Protein AF-A0A848W863-F1 (afdb_monomer)

Foldseek 3Di:
DDFAAQLDLFWDKDFADAPDKFFADLNLQDPPPRGDPPPCPPHPDGTDIDHDRDGDIFTADRGRPDPPPRGDPNPSVVD

Secondary structure (DSSP, 8-state):
-PPPP-S-SS-EEEEE-TT--EEE-SSS--SSTTB--STTTTSS--PEEE--SS-EEEEE-SSS--SSTTB--SGGGG-

Structure (mmCIF, N/CA/C/O backbone):
data_AF-A0A848W863-F1
#
_entry.id   AF-A0A848W863-F1
#
loop_
_atom_site.group_PDB
_atom_site.id
_atom_site.type_symbol
_atom_site.label_atom_id
_atom_site.label_alt_id
_atom_site.label_comp_id
_atom_site.label_asym_id
_atom_site.label_entity_id
_atom_site.label_seq_id
_atom_site.pdbx_PDB_ins_code
_atom_site.Cartn_x
_atom_site.Cartn_y
_atom_site.Cartn_z
_atom_site.occupancy
_atom_site.B_iso_or_equiv
_atom_site.auth_seq_id
_atom_site.auth_comp_id
_atom_site.auth_asym_id
_atom_site.auth_atom_id
_atom_site.pdbx_PDB_model_num
ATOM 1 N N . MET A 1 1 ? 15.508 4.683 -2.883 1.00 64.50 1 MET A N 1
ATOM 2 C CA . MET A 1 1 ? 14.728 3.532 -3.380 1.00 64.50 1 MET A CA 1
ATOM 3 C C . MET A 1 1 ? 14.064 3.955 -4.673 1.00 64.50 1 MET A C 1
ATOM 5 O O . MET A 1 1 ? 13.661 5.115 -4.757 1.00 64.50 1 MET A O 1
ATOM 9 N N . ALA A 1 2 ? 14.018 3.083 -5.679 1.00 88.88 2 ALA A N 1
ATOM 10 C CA . ALA A 1 2 ? 13.241 3.361 -6.881 1.00 88.88 2 ALA A CA 1
ATOM 11 C C . ALA A 1 2 ? 11.764 3.540 -6.500 1.00 88.88 2 ALA A C 1
ATOM 13 O O . ALA A 1 2 ? 11.291 2.934 -5.540 1.00 88.88 2 ALA A O 1
ATOM 14 N N . LYS A 1 3 ? 11.045 4.406 -7.215 1.00 94.19 3 LYS A N 1
ATOM 15 C CA . LYS A 1 3 ? 9.605 4.596 -7.020 1.00 94.19 3 LYS A CA 1
ATOM 16 C C . LYS A 1 3 ? 8.858 3.903 -8.153 1.00 94.19 3 LYS A C 1
ATOM 18 O O . LYS A 1 3 ? 9.294 3.977 -9.302 1.00 94.19 3 LYS A O 1
ATOM 23 N N . GLY A 1 4 ? 7.756 3.233 -7.822 1.00 97.00 4 GLY A N 1
ATOM 24 C CA . GLY A 1 4 ? 6.892 2.602 -8.816 1.00 97.00 4 GLY A CA 1
ATOM 25 C C . GLY A 1 4 ? 6.261 3.624 -9.762 1.00 97.00 4 GLY A C 1
ATOM 26 O O . GLY A 1 4 ? 6.228 4.826 -9.478 1.00 97.00 4 GLY A O 1
ATOM 27 N N . GLU A 1 5 ? 5.736 3.144 -10.887 1.00 98.00 5 GLU A N 1
ATOM 28 C CA . GLU A 1 5 ? 4.987 4.000 -11.806 1.00 98.00 5 GLU A CA 1
ATOM 29 C C . GLU A 1 5 ? 3.669 4.467 -11.166 1.00 98.00 5 GLU A C 1
ATOM 31 O O . GLU A 1 5 ? 3.050 3.762 -10.365 1.00 98.00 5 GLU A O 1
ATOM 36 N N . ILE A 1 6 ? 3.231 5.679 -11.509 1.00 98.38 6 ILE A N 1
ATOM 37 C CA . ILE A 1 6 ? 1.960 6.215 -11.018 1.00 98.38 6 ILE A CA 1
ATOM 38 C C . ILE A 1 6 ? 0.829 5.445 -11.705 1.00 98.38 6 ILE A C 1
ATOM 40 O O . ILE A 1 6 ? 0.558 5.673 -12.881 1.00 98.38 6 ILE A O 1
ATOM 44 N N . ALA A 1 7 ? 0.142 4.571 -10.964 1.00 98.25 7 ALA A N 1
ATOM 45 C CA . ALA A 1 7 ? -1.035 3.873 -11.481 1.00 98.25 7 ALA A CA 1
ATOM 46 C C . ALA A 1 7 ? -2.249 4.817 -11.561 1.00 98.25 7 ALA A C 1
ATOM 48 O O . ALA A 1 7 ? -2.987 4.805 -12.540 1.00 98.25 7 ALA A O 1
ATOM 49 N N . GLN A 1 8 ? -2.441 5.657 -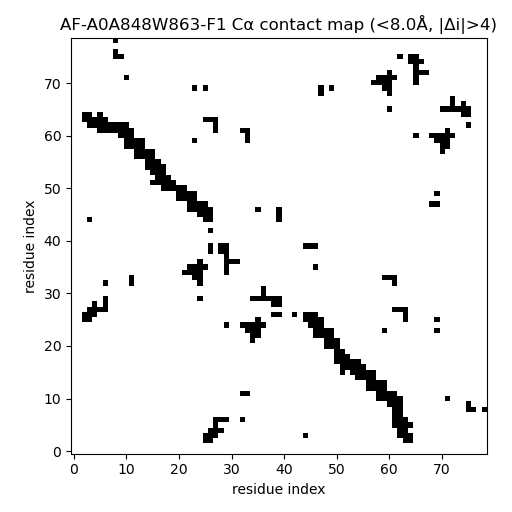10.535 1.00 98.19 8 GLN A N 1
ATOM 50 C CA . GLN A 1 8 ? -3.410 6.765 -10.516 1.00 98.19 8 GLN A CA 1
ATOM 51 C C . GLN A 1 8 ? -3.064 7.783 -9.414 1.00 98.19 8 GLN A C 1
ATOM 53 O O . GLN A 1 8 ? -2.367 7.461 -8.448 1.00 98.19 8 GLN A O 1
ATOM 58 N N . LYS A 1 9 ? -3.583 9.013 -9.532 1.00 98.12 9 LYS A N 1
ATOM 59 C CA . LYS A 1 9 ? -3.387 10.116 -8.567 1.00 98.12 9 LYS A CA 1
ATOM 60 C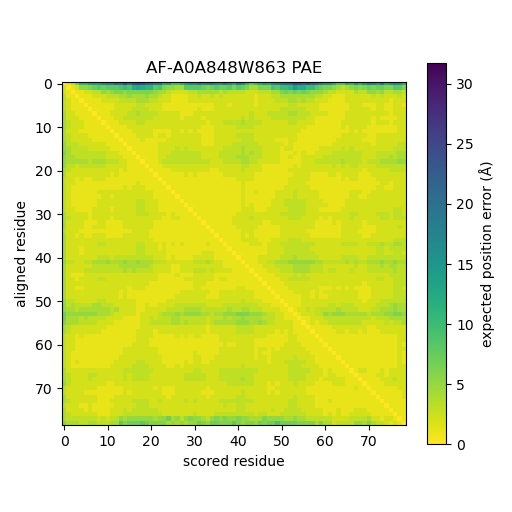 C . LYS A 1 9 ? -4.495 10.196 -7.505 1.00 98.12 9 LYS A C 1
ATOM 62 O O . LYS A 1 9 ? -4.865 11.277 -7.073 1.00 98.12 9 LYS A O 1
ATOM 67 N N . SER A 1 10 ? -5.041 9.056 -7.100 1.00 98.00 10 SER A N 1
ATOM 68 C CA . SER A 1 10 ? -6.040 8.956 -6.031 1.00 98.00 10 SER A CA 1
ATOM 69 C C . SER A 1 10 ? -5.886 7.625 -5.291 1.00 98.00 10 SER A C 1
ATOM 71 O O . SER A 1 10 ? -5.464 6.636 -5.900 1.00 98.00 10 SER A O 1
ATOM 73 N N . PRO A 1 11 ? -6.185 7.556 -3.985 1.00 98.50 11 PRO A N 1
ATOM 74 C CA . PRO A 1 11 ? -6.164 6.296 -3.256 1.00 98.50 11 PRO A CA 1
ATOM 75 C C . PRO A 1 11 ? -7.359 5.411 -3.623 1.00 98.50 11 PRO A C 1
ATOM 77 O O . PRO A 1 11 ? -8.365 5.888 -4.147 1.00 98.50 11 PRO A O 1
ATOM 80 N N . ILE A 1 12 ? -7.261 4.123 -3.291 1.00 98.69 12 ILE A N 1
ATOM 81 C CA . ILE A 1 12 ? -8.402 3.199 -3.313 1.00 98.69 12 ILE A CA 1
ATOM 82 C C . ILE A 1 12 ? -8.720 2.814 -1.871 1.00 98.69 12 ILE A C 1
ATOM 84 O O . ILE A 1 12 ? -7.853 2.302 -1.161 1.00 98.69 12 ILE A O 1
ATOM 88 N N . ALA A 1 13 ? -9.957 3.078 -1.453 1.00 98.50 13 ALA A N 1
ATOM 89 C CA . ALA A 1 13 ? -10.482 2.640 -0.168 1.00 98.50 13 ALA A CA 1
ATOM 90 C C . ALA A 1 13 ? -10.793 1.139 -0.221 1.00 98.50 13 ALA A C 1
ATOM 92 O O . ALA A 1 13 ? -11.451 0.669 -1.151 1.00 98.50 13 ALA A O 1
ATOM 93 N N . VAL A 1 14 ? -10.313 0.390 0.769 1.00 98.44 14 VAL A N 1
ATOM 94 C CA . VAL A 1 14 ? -10.593 -1.038 0.921 1.00 98.44 14 VAL A CA 1
ATOM 95 C C . VAL A 1 14 ? -10.960 -1.317 2.368 1.00 98.44 14 VAL A C 1
ATOM 97 O O . VAL A 1 14 ? -10.205 -0.973 3.277 1.00 98.44 14 VAL A O 1
ATOM 100 N N . ASP A 1 15 ? -12.085 -1.995 2.571 1.00 98.44 15 ASP A N 1
ATOM 101 C CA . ASP A 1 15 ? -12.453 -2.544 3.872 1.00 98.44 15 ASP A CA 1
ATOM 102 C C . ASP A 1 15 ? -11.586 -3.771 4.152 1.00 98.44 15 ASP A C 1
ATOM 104 O O . ASP A 1 15 ? -11.728 -4.828 3.525 1.00 98.44 15 ASP A O 1
ATOM 108 N N . VAL A 1 16 ? -10.624 -3.605 5.055 1.00 97.88 16 VAL A N 1
ATOM 109 C CA . VAL A 1 16 ? -9.691 -4.668 5.415 1.00 97.88 16 VAL A CA 1
ATOM 110 C C . VAL A 1 16 ? -10.290 -5.554 6.499 1.00 97.88 16 VAL A C 1
ATOM 112 O O . VAL A 1 16 ? -11.105 -5.136 7.319 1.00 97.88 16 VAL A O 1
ATOM 115 N N . VAL A 1 17 ? -9.877 -6.819 6.475 1.00 97.81 17 VAL A N 1
ATOM 116 C CA . VAL A 1 17 ? -10.416 -7.875 7.333 1.00 97.81 17 VAL A CA 1
ATOM 117 C C . VAL A 1 17 ? -9.299 -8.282 8.288 1.00 97.81 17 VAL A C 1
ATOM 119 O O . VAL A 1 17 ? -8.192 -8.527 7.795 1.00 97.81 17 VAL A O 1
ATOM 122 N N . PRO A 1 18 ? -9.570 -8.381 9.601 1.00 98.06 18 PRO A N 1
ATOM 123 C CA . PRO A 1 18 ? -8.601 -8.852 10.580 1.00 98.06 18 PRO A CA 1
ATOM 124 C C . PRO A 1 18 ? -7.927 -10.165 10.174 1.00 98.06 18 PRO A C 1
ATOM 126 O O . PRO A 1 18 ? -8.602 -11.090 9.715 1.00 98.06 18 PRO A O 1
ATOM 129 N N . GLY A 1 19 ? -6.605 -10.248 10.318 1.00 96.75 19 GLY A N 1
ATOM 130 C CA . GLY A 1 19 ? -5.820 -11.455 10.020 1.00 96.75 19 GLY A CA 1
ATOM 131 C C . GLY A 1 19 ? -5.708 -11.817 8.531 1.00 96.75 19 GLY A C 1
ATOM 132 O O . GLY A 1 19 ? -5.118 -12.839 8.170 1.00 96.75 19 GLY A O 1
ATOM 133 N N . ARG A 1 20 ? -6.288 -11.014 7.625 1.00 98.12 20 ARG A N 1
ATOM 134 C CA . ARG A 1 20 ? -6.148 -11.217 6.179 1.00 98.12 20 ARG A CA 1
ATOM 135 C C . ARG A 1 20 ? -4.924 -10.473 5.664 1.00 98.12 20 ARG A C 1
ATOM 137 O O . ARG A 1 20 ? -4.795 -9.267 5.842 1.00 98.12 20 ARG A O 1
ATOM 144 N N . LYS A 1 21 ? -4.081 -11.194 4.925 1.00 98.31 21 LYS A N 1
ATOM 145 C CA . LYS A 1 21 ? -2.922 -10.628 4.230 1.00 98.31 21 LYS A CA 1
ATOM 146 C C . LYS A 1 21 ? -3.330 -10.012 2.900 1.00 98.31 21 LYS A C 1
ATOM 148 O O . LYS A 1 21 ? -3.939 -10.671 2.051 1.00 98.31 21 LYS A O 1
ATOM 153 N N . TYR A 1 22 ? -2.927 -8.770 2.707 1.00 98.31 22 TYR A N 1
ATOM 154 C CA . TYR A 1 22 ? -3.077 -8.008 1.481 1.00 98.31 22 TYR A CA 1
ATOM 155 C C . TYR A 1 22 ? -1.694 -7.742 0.895 1.00 98.31 22 TYR A C 1
ATOM 157 O O . TYR A 1 22 ? -0.774 -7.361 1.607 1.00 98.31 22 TYR A O 1
ATOM 165 N N . TRP A 1 23 ? -1.536 -7.938 -0.410 1.00 98.56 23 TRP A N 1
ATOM 166 C CA . TRP A 1 23 ? -0.264 -7.718 -1.096 1.00 98.56 23 TRP A CA 1
ATOM 167 C C . TRP A 1 23 ? -0.381 -6.474 -1.958 1.00 98.56 23 TRP A C 1
ATOM 169 O O . TRP A 1 23 ? -0.917 -6.529 -3.065 1.00 98.56 23 TRP A O 1
ATOM 179 N N . TRP A 1 24 ? 0.071 -5.341 -1.436 1.00 98.75 24 TRP A N 1
ATOM 180 C CA . TRP A 1 24 ? 0.023 -4.060 -2.125 1.00 98.75 24 TRP A CA 1
ATOM 181 C C . TRP A 1 24 ? 0.990 -4.033 -3.311 1.00 98.75 24 TRP A C 1
ATOM 183 O O . TRP A 1 24 ? 2.122 -4.511 -3.238 1.00 98.75 24 TRP A O 1
ATOM 193 N N . CYS A 1 25 ? 0.533 -3.482 -4.433 1.00 98.56 25 CYS A N 1
ATOM 194 C CA . CYS A 1 25 ? 1.358 -3.292 -5.617 1.00 98.56 25 CYS A CA 1
ATOM 195 C C . CYS A 1 25 ? 2.302 -2.104 -5.404 1.00 98.56 25 CYS A C 1
ATOM 197 O O . CYS A 1 25 ? 1.852 -0.964 -5.471 1.00 98.56 25 CYS A O 1
ATOM 199 N N . GLU A 1 26 ? 3.597 -2.365 -5.221 1.00 98.31 26 GLU A N 1
ATOM 200 C CA . GLU A 1 26 ? 4.625 -1.317 -5.152 1.00 98.31 26 GLU A CA 1
ATOM 201 C C . GLU A 1 26 ? 4.997 -0.778 -6.543 1.00 98.31 26 GLU A C 1
ATOM 203 O O . GLU A 1 26 ? 5.138 0.425 -6.730 1.00 98.31 26 GLU A O 1
ATOM 208 N N . CYS A 1 27 ? 5.083 -1.655 -7.550 1.00 98.19 27 CYS A N 1
ATOM 209 C CA . CYS A 1 27 ? 5.624 -1.297 -8.865 1.00 98.19 27 CYS A CA 1
ATOM 210 C C . CYS A 1 27 ? 4.737 -0.371 -9.710 1.00 98.19 27 CYS A C 1
ATOM 212 O O . CYS A 1 27 ? 5.243 0.215 -10.658 1.00 98.19 27 CYS A O 1
ATOM 214 N N . GLY A 1 28 ? 3.431 -0.289 -9.422 1.00 98.12 28 GLY A N 1
ATOM 215 C CA . GLY A 1 28 ? 2.439 0.480 -10.190 1.00 98.12 28 GLY A CA 1
ATOM 216 C C . GLY A 1 28 ? 1.806 -0.234 -11.394 1.00 98.12 28 GLY A C 1
ATOM 217 O O . GLY A 1 28 ? 0.714 0.139 -11.804 1.00 98.12 28 GLY A O 1
ATOM 218 N N . ARG A 1 29 ? 2.389 -1.340 -11.868 1.00 98.38 29 ARG A N 1
ATOM 219 C CA . ARG A 1 29 ? 1.976 -2.041 -13.107 1.00 98.38 29 ARG A CA 1
ATOM 220 C C . ARG A 1 29 ? 0.734 -2.921 -13.005 1.00 98.38 29 ARG A C 1
ATOM 222 O O . ARG A 1 29 ? 0.271 -3.455 -14.012 1.00 98.38 29 ARG A O 1
ATOM 229 N N . SER A 1 30 ? 0.233 -3.151 -11.792 1.00 98.38 30 SER A N 1
ATOM 230 C CA . SER A 1 30 ? -0.892 -4.065 -11.589 1.00 98.38 30 SER A CA 1
ATOM 231 C C . SER A 1 30 ? -2.170 -3.532 -12.224 1.00 98.38 30 SER A C 1
ATOM 233 O O . SER A 1 30 ? -2.526 -2.369 -12.033 1.00 98.38 30 SER A O 1
ATOM 235 N N . LYS A 1 31 ? -2.910 -4.416 -12.895 1.00 97.94 31 LYS A N 1
ATOM 236 C CA . LYS A 1 31 ? -4.272 -4.159 -13.389 1.00 97.94 31 LYS A CA 1
ATOM 237 C C . LYS A 1 31 ? -5.337 -4.369 -12.309 1.00 97.94 31 LYS A C 1
ATOM 239 O O . LYS A 1 31 ? -6.510 -4.101 -12.548 1.00 97.94 31 LYS A O 1
ATOM 244 N N . LYS A 1 32 ? -4.944 -4.859 -11.128 1.00 97.75 32 LYS A N 1
ATOM 245 C CA . LYS A 1 32 ? -5.807 -5.110 -9.961 1.00 97.75 32 LYS A CA 1
ATOM 246 C C . LYS A 1 32 ? -5.464 -4.178 -8.796 1.00 97.75 32 LYS A C 1
ATOM 248 O O . LYS A 1 32 ? -5.401 -4.622 -7.650 1.00 97.75 32 LYS A O 1
ATOM 253 N N . GLN A 1 33 ? -5.193 -2.902 -9.091 1.00 98.31 33 GLN A N 1
ATOM 254 C CA . GLN A 1 33 ? -4.914 -1.900 -8.056 1.00 98.31 33 GLN A CA 1
ATOM 255 C C . GLN A 1 33 ? -5.982 -1.947 -6.943 1.00 98.31 33 GLN A C 1
ATOM 257 O O . GLN A 1 33 ? -7.160 -2.150 -7.240 1.00 98.31 33 GLN A O 1
ATOM 262 N N . PRO A 1 34 ? -5.586 -1.782 -5.669 1.00 98.44 34 PRO A N 1
ATOM 263 C CA . PRO A 1 34 ? -4.241 -1.439 -5.199 1.00 98.44 34 PRO A CA 1
ATOM 264 C C . PRO A 1 34 ? -3.306 -2.652 -5.027 1.00 98.44 34 PRO A C 1
ATOM 266 O O . PRO A 1 34 ? -2.170 -2.497 -4.576 1.00 98.44 34 PRO A O 1
ATOM 269 N N . PHE A 1 35 ? -3.762 -3.862 -5.362 1.00 98.69 35 PHE A N 1
ATOM 270 C CA . PHE A 1 35 ? -3.076 -5.111 -5.041 1.00 98.69 35 PHE A CA 1
ATOM 271 C C . PHE A 1 35 ? -2.235 -5.656 -6.188 1.00 98.69 35 PHE A C 1
ATOM 273 O O . PHE A 1 35 ? -2.418 -5.329 -7.357 1.00 98.69 35 PHE A O 1
ATOM 280 N N . CYS A 1 36 ? -1.274 -6.499 -5.838 1.00 98.62 36 CYS A N 1
ATOM 281 C CA . CYS A 1 36 ? -0.368 -7.146 -6.766 1.00 98.62 36 CYS A CA 1
ATOM 282 C C . CYS A 1 36 ? -1.069 -8.231 -7.595 1.00 98.62 36 CYS A C 1
ATOM 284 O O . CYS A 1 36 ? -1.794 -9.072 -7.067 1.00 98.62 36 CYS A O 1
ATOM 286 N N . ASP A 1 37 ? -0.785 -8.255 -8.895 1.00 98.38 37 ASP A N 1
ATOM 287 C CA . ASP A 1 37 ? -1.230 -9.271 -9.854 1.00 98.38 37 ASP A CA 1
ATOM 288 C C . ASP A 1 37 ? -0.052 -9.975 -10.558 1.00 98.38 37 ASP A C 1
ATOM 290 O O . ASP A 1 37 ? -0.230 -10.626 -11.583 1.00 98.38 37 ASP A O 1
ATOM 294 N N . SER A 1 38 ? 1.154 -9.875 -9.987 1.00 98.00 38 SER A N 1
ATOM 295 C CA . SER A 1 38 ? 2.432 -10.345 -10.552 1.00 98.00 38 SER A CA 1
ATOM 296 C C . SER A 1 38 ? 3.033 -9.515 -11.696 1.00 98.00 38 SER A C 1
ATOM 298 O O . SER A 1 38 ? 4.091 -9.897 -12.198 1.00 98.00 38 SER A O 1
ATOM 300 N N . ALA A 1 39 ? 2.472 -8.358 -12.066 1.00 98.25 39 ALA A N 1
ATOM 301 C CA . ALA A 1 39 ? 3.061 -7.483 -13.095 1.00 98.25 39 ALA A CA 1
ATOM 302 C C . ALA A 1 39 ? 4.436 -6.871 -12.723 1.00 98.25 39 ALA A C 1
ATOM 304 O O . ALA A 1 39 ? 5.092 -6.256 -13.560 1.00 98.25 39 ALA A O 1
ATOM 305 N N . HIS A 1 40 ? 4.896 -7.040 -11.477 1.00 97.44 40 HIS A N 1
ATOM 306 C CA . HIS A 1 40 ? 6.232 -6.633 -11.023 1.00 97.44 40 HIS A CA 1
ATOM 307 C C . HIS A 1 40 ? 7.359 -7.570 -11.496 1.00 97.44 40 HIS A C 1
ATOM 309 O O . HIS A 1 40 ? 8.530 -7.211 -11.378 1.00 97.44 40 HIS A O 1
ATOM 315 N N . LYS A 1 41 ? 7.048 -8.767 -12.013 1.00 97.50 41 LYS A N 1
ATOM 316 C CA . LYS A 1 41 ? 8.069 -9.723 -12.470 1.00 97.50 41 LYS A CA 1
ATOM 317 C C . LYS A 1 41 ? 8.990 -9.078 -13.514 1.00 97.50 41 LYS A C 1
ATOM 319 O O . LYS A 1 41 ? 8.517 -8.475 -14.472 1.00 97.50 41 LYS A O 1
ATOM 324 N N . GLY A 1 42 ? 10.302 -9.222 -13.320 1.00 96.00 42 GLY A N 1
ATOM 325 C CA . GLY A 1 42 ? 11.321 -8.590 -14.168 1.00 96.00 42 GLY A CA 1
ATOM 326 C C . GLY A 1 42 ? 11.673 -7.149 -13.780 1.00 96.00 42 GLY A C 1
ATOM 327 O O . GLY A 1 42 ? 12.383 -6.484 -14.526 1.00 96.00 42 GLY A O 1
ATOM 328 N N . THR A 1 43 ? 11.193 -6.662 -12.634 1.00 95.88 43 THR A N 1
ATOM 329 C CA . THR A 1 43 ? 11.608 -5.384 -12.031 1.00 95.88 43 THR A CA 1
ATOM 330 C C . THR A 1 43 ? 12.284 -5.616 -10.679 1.00 95.88 43 THR A C 1
ATOM 332 O O . THR A 1 43 ? 12.283 -6.737 -10.175 1.00 95.88 43 THR A O 1
ATOM 335 N N . GLU A 1 44 ? 12.835 -4.559 -10.080 1.00 96.31 44 GLU A N 1
ATOM 336 C CA . GLU A 1 44 ? 13.386 -4.585 -8.716 1.00 96.31 44 GLU A CA 1
ATOM 337 C C . GLU A 1 44 ? 12.312 -4.582 -7.611 1.00 96.31 44 GLU A C 1
ATOM 339 O O . GLU A 1 44 ? 12.622 -4.815 -6.446 1.00 96.31 44 GLU A O 1
ATOM 344 N N . PHE A 1 45 ? 11.050 -4.327 -7.966 1.00 97.81 45 PHE A N 1
ATOM 345 C CA . PHE A 1 45 ? 9.961 -4.150 -7.010 1.00 97.81 45 PHE A CA 1
ATOM 346 C C . PHE A 1 45 ? 9.383 -5.478 -6.529 1.00 97.81 45 PHE A C 1
ATOM 348 O O . PHE A 1 45 ? 9.219 -6.427 -7.304 1.00 97.81 45 PHE A O 1
ATOM 355 N N . SER A 1 46 ? 8.962 -5.500 -5.266 1.00 97.50 46 SER A N 1
ATOM 356 C CA . SER A 1 46 ? 8.236 -6.618 -4.661 1.00 97.50 46 SER A CA 1
ATOM 357 C C . SER A 1 46 ? 6.966 -6.107 -3.981 1.00 97.50 46 SER A C 1
ATOM 359 O O . SER A 1 46 ? 6.933 -4.990 -3.482 1.00 97.50 46 SER A O 1
ATOM 361 N N . PRO A 1 47 ? 5.869 -6.877 -3.969 1.00 98.00 47 PRO A N 1
ATOM 362 C CA . PRO A 1 47 ? 4.661 -6.430 -3.295 1.00 98.00 47 PRO A CA 1
ATOM 363 C C . PRO A 1 47 ? 4.869 -6.314 -1.781 1.00 98.00 47 PRO A C 1
ATOM 365 O O . PRO A 1 47 ? 5.487 -7.183 -1.166 1.00 98.00 47 PRO A O 1
ATOM 368 N N . VAL A 1 48 ? 4.287 -5.279 -1.174 1.00 98.06 48 VAL A N 1
ATOM 369 C CA . VAL A 1 48 ? 4.356 -5.050 0.278 1.00 98.06 48 VAL A CA 1
ATOM 370 C C . VAL A 1 48 ? 3.188 -5.757 0.954 1.00 98.06 48 VAL A C 1
ATOM 372 O O . VAL A 1 48 ? 2.035 -5.600 0.546 1.00 98.06 48 VAL A O 1
ATOM 375 N N . MET A 1 49 ? 3.481 -6.551 1.980 1.00 98.19 49 MET A N 1
ATOM 376 C CA . MET A 1 49 ? 2.466 -7.248 2.765 1.00 98.19 49 MET A CA 1
ATOM 377 C C . MET A 1 49 ? 1.839 -6.292 3.783 1.00 98.19 49 MET A C 1
ATOM 379 O O . MET A 1 49 ? 2.552 -5.626 4.529 1.00 98.19 49 MET A O 1
ATOM 383 N N . PHE A 1 50 ? 0.512 -6.244 3.813 1.00 98.25 50 PHE A N 1
ATOM 384 C CA . PHE A 1 50 ? -0.283 -5.523 4.796 1.00 98.25 50 PHE A CA 1
ATOM 385 C C . PHE A 1 50 ? -1.233 -6.484 5.505 1.00 98.25 50 PHE A C 1
ATOM 387 O O . PHE A 1 50 ? -1.930 -7.268 4.859 1.00 98.25 50 PHE A O 1
ATOM 394 N N . GLU A 1 51 ? -1.299 -6.375 6.823 1.00 97.75 51 GLU A N 1
ATOM 395 C CA . GLU A 1 51 ? -2.215 -7.105 7.690 1.00 97.75 51 GLU A CA 1
ATOM 396 C C . GLU A 1 51 ? -2.605 -6.181 8.846 1.00 97.75 51 GLU A C 1
ATOM 398 O O . GLU A 1 51 ? -1.858 -5.273 9.215 1.00 97.75 51 GLU A O 1
ATOM 403 N N . THR A 1 52 ? -3.799 -6.376 9.389 1.00 96.56 52 THR A N 1
ATOM 404 C CA . THR A 1 52 ? -4.289 -5.631 10.547 1.00 96.56 52 THR A CA 1
ATOM 405 C C . THR A 1 52 ? -5.120 -6.558 11.425 1.00 96.56 52 THR A C 1
ATOM 407 O O . THR A 1 52 ? -5.665 -7.544 10.929 1.00 96.56 52 THR A O 1
ATOM 410 N N . ASP A 1 53 ? -5.240 -6.223 12.707 1.00 97.62 53 ASP A N 1
ATOM 411 C CA . ASP A 1 53 ? -6.058 -6.956 13.680 1.00 97.62 53 ASP A CA 1
ATOM 412 C C . ASP A 1 53 ? -7.473 -6.376 13.818 1.00 97.62 53 ASP A C 1
ATOM 414 O O . ASP A 1 53 ? -8.318 -6.932 14.520 1.00 97.62 53 ASP A O 1
ATOM 418 N N . THR A 1 54 ? -7.759 -5.255 13.151 1.00 96.75 54 THR A N 1
ATOM 419 C CA . THR A 1 54 ? -9.041 -4.554 13.248 1.00 96.75 54 THR A CA 1
ATOM 420 C C . THR A 1 54 ? -9.705 -4.403 11.886 1.00 96.75 54 THR A C 1
ATOM 422 O O .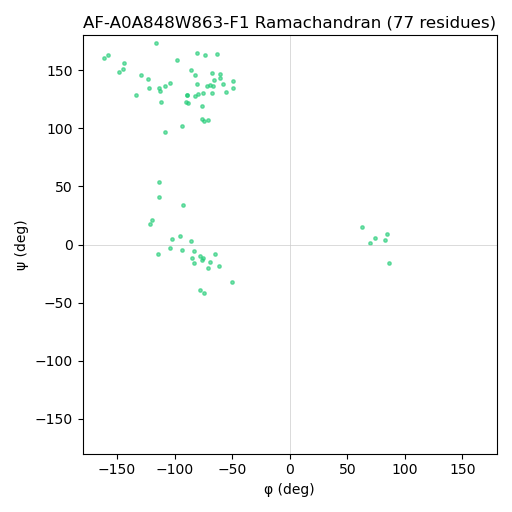 THR A 1 54 ? -9.057 -4.197 10.862 1.00 96.75 54 THR A O 1
ATOM 425 N N . ALA A 1 55 ? -11.032 -4.527 11.869 1.00 97.75 55 ALA A N 1
ATOM 426 C CA . ALA A 1 55 ? -11.817 -4.227 10.682 1.00 97.75 55 ALA A CA 1
ATOM 427 C C . ALA A 1 55 ? -11.918 -2.706 10.548 1.00 97.75 55 ALA A C 1
ATOM 429 O O . ALA A 1 55 ? -12.418 -2.031 11.448 1.00 97.75 55 ALA A O 1
ATOM 430 N N . GLN A 1 56 ? -11.410 -2.174 9.444 1.00 97.44 56 GLN A N 1
ATOM 431 C CA . GLN A 1 56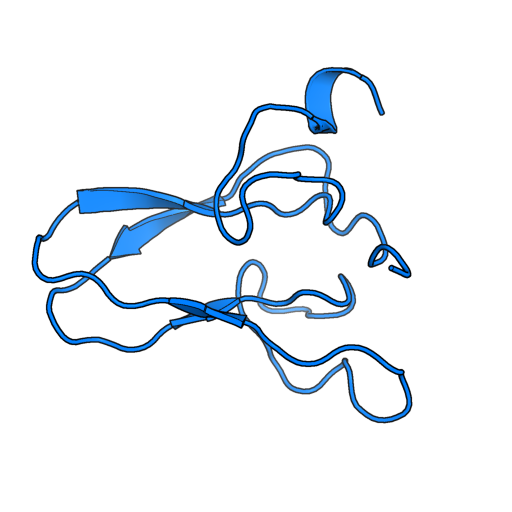 ? -11.393 -0.741 9.167 1.00 97.44 56 GLN A CA 1
ATOM 432 C C . GLN A 1 56 ? -11.271 -0.503 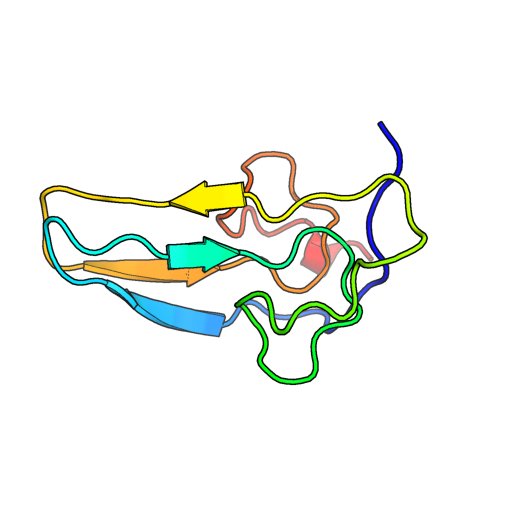7.663 1.00 97.44 56 GLN A C 1
ATOM 434 O O . GLN A 1 56 ? -10.880 -1.394 6.911 1.00 97.44 56 GLN A O 1
ATOM 439 N N . THR A 1 57 ? 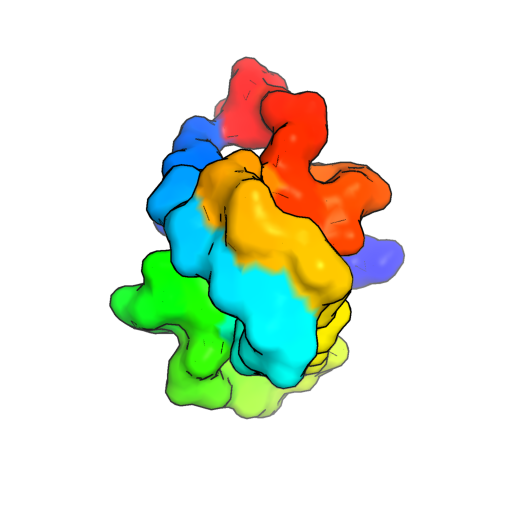-11.585 0.706 7.215 1.00 98.31 57 THR A N 1
ATOM 440 C CA . THR A 1 57 ? -11.336 1.119 5.834 1.00 98.31 57 THR A CA 1
ATOM 441 C C . THR A 1 57 ? -9.934 1.707 5.740 1.00 98.31 57 THR A C 1
ATOM 443 O O . THR A 1 57 ? -9.626 2.694 6.408 1.00 98.31 57 THR A O 1
ATOM 446 N N . ILE A 1 58 ? -9.086 1.128 4.892 1.00 98.19 58 ILE A N 1
ATOM 447 C CA . ILE A 1 58 ? 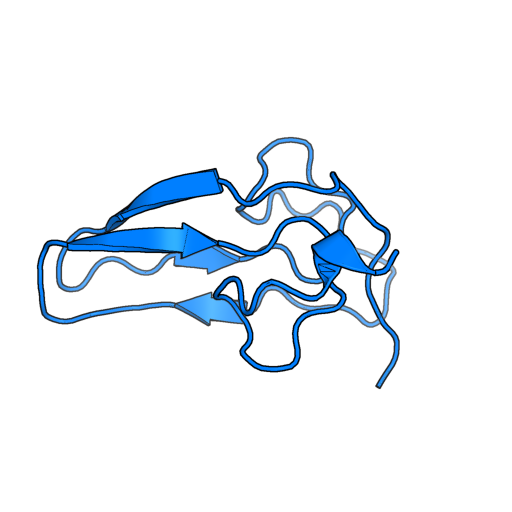-7.738 1.631 4.614 1.00 98.19 58 ILE A CA 1
ATOM 448 C C . ILE A 1 58 ? -7.692 2.227 3.212 1.00 98.19 58 ILE A C 1
ATOM 450 O O . ILE A 1 58 ? -8.191 1.645 2.249 1.00 98.19 58 ILE A O 1
ATOM 454 N N . TYR A 1 59 ? -7.048 3.384 3.091 1.00 98.56 59 TYR A N 1
ATOM 455 C CA . TYR A 1 59 ? -6.796 4.045 1.817 1.00 98.56 59 TYR A CA 1
ATOM 456 C C . TYR A 1 59 ? -5.423 3.631 1.298 1.00 98.56 59 TYR A C 1
ATOM 458 O O . TYR A 1 59 ? -4.402 4.136 1.757 1.00 98.56 59 TYR A O 1
ATOM 466 N N . PHE A 1 60 ? -5.383 2.716 0.334 1.00 98.69 60 PHE A N 1
ATOM 467 C CA . PHE A 1 60 ? -4.126 2.254 -0.245 1.00 98.69 60 PHE A CA 1
ATOM 468 C C . PHE A 1 60 ? -3.598 3.225 -1.300 1.00 98.69 60 PHE A C 1
ATOM 470 O O . PHE A 1 60 ? -4.336 3.710 -2.167 1.00 98.69 60 PHE A O 1
ATOM 477 N N . CYS A 1 61 ? -2.288 3.467 -1.268 1.00 98.69 61 CYS A N 1
ATOM 478 C CA . CYS A 1 61 ? -1.628 4.342 -2.225 1.00 98.69 61 CYS A CA 1
ATOM 479 C C . CYS A 1 61 ? -1.637 3.741 -3.637 1.00 98.69 61 CYS A C 1
ATOM 481 O O . CYS A 1 61 ? -1.200 2.608 -3.860 1.00 98.69 61 CYS A O 1
ATOM 483 N N . CYS A 1 62 ? -2.053 4.524 -4.631 1.00 98.44 62 CYS A N 1
ATOM 484 C CA . CYS A 1 62 ? -1.974 4.118 -6.035 1.00 98.44 62 CYS A CA 1
ATOM 485 C C . CYS A 1 62 ? -1.011 4.963 -6.880 1.00 98.44 62 CYS A C 1
ATOM 487 O O . CYS A 1 62 ? -0.687 4.563 -7.995 1.00 98.44 62 CYS A O 1
ATOM 489 N N . CYS A 1 63 ? -0.464 6.059 -6.343 1.00 98.38 63 CYS A N 1
ATOM 490 C CA . CYS A 1 63 ? 0.575 6.828 -7.036 1.00 98.38 63 CYS A CA 1
ATOM 491 C C . CYS A 1 63 ? 1.985 6.247 -6.851 1.00 98.38 63 CYS A C 1
ATOM 493 O O . CYS A 1 63 ? 2.895 6.605 -7.590 1.00 98.38 63 CYS A O 1
ATOM 495 N N . LYS A 1 64 ? 2.173 5.362 -5.862 1.00 98.38 64 LYS A N 1
ATOM 496 C CA . LYS A 1 64 ? 3.448 4.692 -5.530 1.00 98.38 64 LYS A CA 1
ATOM 497 C C . LYS A 1 64 ? 4.564 5.641 -5.082 1.00 98.38 64 LYS A C 1
ATOM 499 O O . LYS A 1 64 ? 5.725 5.258 -5.012 1.00 98.38 64 LYS A O 1
ATOM 504 N N . GLN A 1 65 ? 4.192 6.877 -4.740 1.00 97.94 65 GLN A N 1
ATOM 505 C CA . GLN A 1 65 ? 5.110 7.912 -4.266 1.00 97.94 65 GLN A CA 1
ATOM 506 C C . GLN A 1 65 ? 5.046 8.142 -2.753 1.00 97.94 65 GLN A C 1
ATOM 508 O O . GLN A 1 65 ? 5.800 8.980 -2.266 1.00 97.94 65 GLN A O 1
ATOM 513 N N . THR A 1 66 ? 4.151 7.438 -2.049 1.00 97.44 66 THR A N 1
ATOM 514 C CA . THR A 1 66 ? 3.940 7.595 -0.605 1.00 97.44 66 THR A CA 1
ATOM 515 C C . THR A 1 66 ? 5.203 7.278 0.197 1.00 97.44 66 THR A C 1
ATOM 517 O O . THR A 1 66 ? 5.957 6.368 -0.158 1.00 97.44 66 THR A O 1
ATOM 520 N N . GLY A 1 67 ? 5.416 8.032 1.273 1.00 96.44 67 GLY A N 1
ATOM 521 C CA . GLY A 1 67 ? 6.377 7.728 2.328 1.00 96.44 67 GLY A CA 1
ATOM 522 C C . GLY A 1 67 ? 5.832 6.790 3.409 1.00 96.44 67 GLY A C 1
ATOM 523 O O . GLY A 1 67 ? 6.630 6.272 4.181 1.00 96.44 67 GLY A O 1
ATOM 524 N N . ASP A 1 68 ? 4.519 6.537 3.442 1.00 96.19 68 ASP A N 1
ATOM 525 C CA . ASP A 1 68 ? 3.838 5.696 4.437 1.00 96.19 68 ASP A CA 1
ATOM 526 C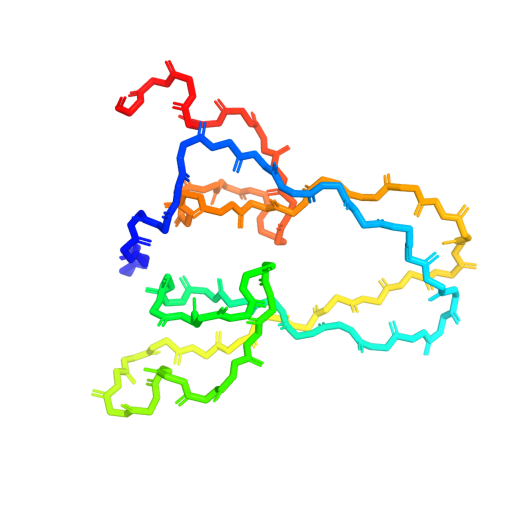 C . ASP A 1 68 ? 3.254 4.431 3.789 1.00 96.19 68 ASP A C 1
ATOM 528 O O . ASP A 1 68 ? 2.056 4.141 3.833 1.00 96.19 68 ASP A O 1
ATOM 532 N N . GLN A 1 69 ? 4.109 3.692 3.075 1.00 96.00 69 GLN A N 1
ATOM 533 C CA . GLN A 1 69 ? 3.678 2.487 2.372 1.00 96.00 69 GLN A CA 1
ATOM 534 C C . GLN A 1 69 ? 3.060 1.473 3.347 1.00 96.00 69 GLN A C 1
ATOM 536 O O . GLN A 1 69 ? 3.632 1.213 4.404 1.00 96.00 69 GLN A O 1
ATOM 541 N N . PRO A 1 70 ? 1.946 0.815 2.976 1.00 97.44 70 PRO A N 1
ATOM 542 C CA . PRO A 1 70 ? 1.250 0.869 1.682 1.00 97.44 70 PRO A CA 1
ATOM 543 C C . PRO A 1 70 ? 0.079 1.873 1.637 1.00 97.44 70 PRO A C 1
ATOM 545 O O . PRO A 1 70 ? -0.696 1.893 0.670 1.00 97.44 70 PRO A O 1
ATOM 548 N N . GLN A 1 71 ? -0.086 2.671 2.689 1.00 98.31 71 GLN A N 1
ATOM 549 C CA . GLN A 1 71 ? -1.194 3.598 2.870 1.00 98.31 71 GLN A CA 1
ATOM 550 C C . GLN A 1 71 ? -0.980 4.895 2.091 1.00 98.31 71 GLN A C 1
ATOM 552 O O . GLN A 1 71 ? 0.082 5.177 1.547 1.00 98.31 71 GLN A O 1
ATOM 557 N N . CYS A 1 72 ? -2.051 5.661 1.940 1.00 98.50 72 CYS A N 1
ATOM 558 C CA . CYS A 1 72 ? -2.018 6.957 1.297 1.00 98.50 72 CYS A CA 1
ATOM 559 C C . CYS A 1 72 ? -1.734 8.061 2.317 1.00 98.50 72 CYS A C 1
ATOM 561 O O . CYS A 1 72 ? -2.540 8.298 3.207 1.00 98.50 72 CYS A O 1
ATOM 563 N N . ASP A 1 73 ? -0.667 8.820 2.085 1.00 98.25 73 ASP A N 1
ATOM 564 C CA . ASP A 1 73 ? -0.272 10.004 2.865 1.00 98.25 73 ASP A CA 1
ATOM 565 C C . ASP A 1 73 ? -0.625 11.342 2.183 1.00 98.25 73 ASP A C 1
ATOM 567 O O . ASP A 1 73 ? -0.238 12.413 2.641 1.00 98.25 73 ASP A O 1
ATOM 571 N N . GLY A 1 74 ? -1.321 11.295 1.043 1.00 97.88 74 GLY A N 1
ATOM 572 C CA . GLY A 1 74 ? -1.675 12.487 0.269 1.00 97.88 74 GLY A CA 1
ATOM 573 C C . GLY A 1 74 ? -0.584 13.003 -0.675 1.00 97.88 74 GLY A C 1
ATOM 574 O O . GLY A 1 74 ? -0.833 13.985 -1.371 1.00 97.88 74 GLY A O 1
ATOM 575 N N . THR A 1 75 ? 0.569 12.330 -0.803 1.00 98.19 75 THR A N 1
ATOM 576 C CA . THR A 1 75 ? 1.659 12.728 -1.725 1.00 98.19 75 THR A CA 1
ATOM 577 C C . THR A 1 75 ? 1.167 12.987 -3.154 1.00 98.19 75 THR A C 1
ATOM 579 O O . THR A 1 75 ? 1.690 13.853 -3.848 1.00 98.19 75 THR A O 1
ATOM 582 N N . HIS A 1 76 ? 0.129 12.271 -3.600 1.00 97.81 76 HIS A N 1
ATOM 583 C CA . HIS A 1 76 ? -0.452 12.430 -4.936 1.00 97.81 76 HIS A CA 1
ATOM 584 C C . HIS A 1 76 ? -1.043 13.816 -5.231 1.00 97.81 76 HIS A C 1
ATOM 586 O O . HIS A 1 76 ? -1.199 14.144 -6.403 1.00 97.81 76 HIS A O 1
ATOM 592 N N . ASN A 1 77 ? -1.333 14.627 -4.210 1.00 97.50 77 ASN A N 1
ATOM 593 C CA . ASN A 1 77 ? -1.841 15.991 -4.383 1.00 97.50 77 ASN A CA 1
ATOM 594 C C . ASN A 1 77 ? -0.795 16.954 -4.975 1.00 97.50 77 ASN A C 1
ATOM 596 O O . ASN A 1 77 ? -1.160 18.028 -5.445 1.00 97.50 77 ASN A O 1
ATO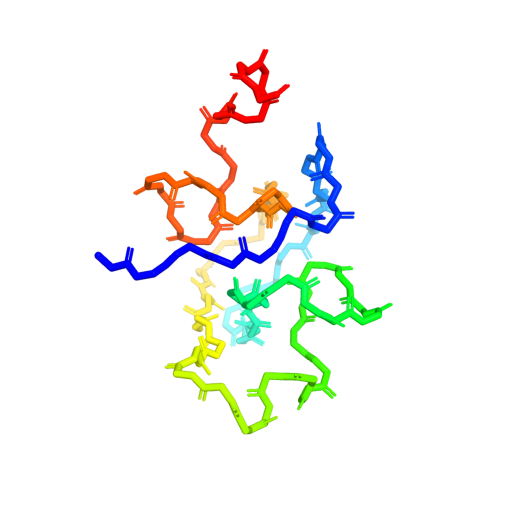M 600 N N . SER A 1 78 ? 0.483 16.560 -4.976 1.00 95.56 78 SER A N 1
ATOM 601 C CA . SER A 1 78 ? 1.613 17.372 -5.447 1.00 95.56 78 SER A CA 1
ATOM 602 C C . SER A 1 78 ? 2.383 16.724 -6.612 1.00 95.56 78 SER A C 1
ATOM 604 O O . SER A 1 78 ? 3.555 17.042 -6.814 1.00 95.56 78 SER A O 1
ATOM 606 N N . LEU A 1 79 ? 1.760 15.791 -7.349 1.00 91.56 79 LEU A N 1
ATOM 607 C CA . LEU A 1 79 ? 2.347 15.065 -8.495 1.00 91.56 79 LEU A CA 1
ATOM 608 C C . LEU A 1 79 ? 1.771 15.499 -9.841 1.00 91.56 79 LEU A C 1
ATOM 610 O O . LEU A 1 79 ? 0.625 15.998 -9.881 1.00 91.56 79 LEU A O 1
#

Sequence (79 aa):
MAKGEIAQKSPIAVDVVPGRKYWWCECGRSKKQPFCDSAHKGTEFSPVMFETDTAQTIYFCCCKQTGDQPQCDGTHNSL

Solvent-accessible surface area (backbone atoms only — not comparable to full-atom values): 4614 Å² total; per-residue (Å²): 131,90,68,28,46,67,59,38,74,55,62,49,80,41,79,44,50,50,79,44,82,42,45,31,34,40,41,28,64,32,92,50,71,52,28,56,70,68,57,38,71,95,55,95,49,65,63,47,81,45,69,45,86,57,76,46,77,44,43,28,31,28,34,36,70,46,91,49,74,67,36,55,71,62,56,46,82,80,109

Mean predicted aligned error: 2.22 Å

Nearest PDB structures (foldseek):
  3tbn-assembly1_A  TM=9.791E-01  e=2.156E-10  Paramagnetospirillum magneticum AMB-1
  6avj-assembly3_C  TM=9.453E-01  e=1.506E-09  Homo sapiens
  8b6h-assembly1_EF  TM=9.319E-01  e=2.534E-06  Tetrahymena thermophila SB210
  6z1p-assembly1_AV  TM=9.016E-01  e=1.791E-06  Tetrahymena thermophila SB210

pLDDT: mean 97.22, std 3.99, range [64.5, 98.75]

Radius of gyration: 11.86 Å; Cα contacts (8 Å, |Δi|>4): 178; chains: 1; bounding box: 27×29×28 Å